Protein AF-A0A1F5DUY6-F1 (afdb_monomer_lite)

InterPro domains:
  IPR043712 Domain of unknown function DUF5652 [PF18893] (15-73)

Secondary structure (DSSP, 8-state):
--HHHHHTSHHHHHHHHHHHHHHHHHHHHHHHHHHHHHHHTT-HHHHHHHHHHH-TTHHHHHHHHHS-------

Organism: NCBI:txid1797463

pLDDT: mean 72.4, std 12.96, range [39.19, 91.94]

Structure (mmCIF, N/CA/C/O backbone):
data_AF-A0A1F5DUY6-F1
#
_entry.id   AF-A0A1F5DUY6-F1
#
loop_
_atom_site.group_PDB
_atom_site.id
_atom_site.type_symbol
_atom_site.label_atom_id
_atom_site.label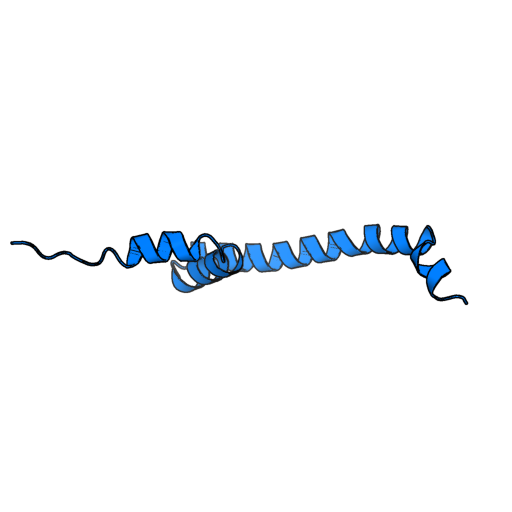_alt_id
_atom_site.label_comp_id
_atom_site.label_asym_id
_atom_site.label_entity_id
_atom_site.label_seq_id
_atom_site.pdbx_PDB_ins_code
_atom_site.Cartn_x
_atom_site.Cartn_y
_atom_site.Cartn_z
_atom_site.occupancy
_atom_site.B_iso_or_equiv
_atom_site.auth_seq_id
_atom_site.auth_comp_id
_atom_site.auth_asym_id
_atom_site.auth_atom_id
_atom_site.pdbx_PDB_model_num
ATOM 1 N N . MET A 1 1 ? 8.854 -3.304 -35.317 1.00 62.91 1 MET A N 1
ATOM 2 C CA . MET A 1 1 ? 9.076 -3.563 -33.883 1.00 62.91 1 MET A CA 1
ATOM 3 C C . MET A 1 1 ? 8.297 -4.805 -33.535 1.00 62.91 1 MET A C 1
ATOM 5 O O . MET A 1 1 ? 7.074 -4.783 -33.578 1.00 62.91 1 MET A O 1
ATOM 9 N N . ASP A 1 2 ? 8.997 -5.904 -33.321 1.00 79.25 2 ASP A N 1
ATOM 10 C CA . ASP A 1 2 ? 8.411 -7.124 -32.797 1.00 79.25 2 ASP A CA 1
ATOM 11 C C . ASP A 1 2 ? 8.018 -6.888 -31.324 1.00 79.25 2 ASP A C 1
ATOM 13 O O . ASP A 1 2 ? 8.848 -6.470 -30.514 1.00 79.25 2 ASP A O 1
ATOM 17 N N . PRO A 1 3 ? 6.746 -7.096 -30.951 1.00 76.38 3 PRO A N 1
ATOM 18 C CA . PRO A 1 3 ? 6.276 -6.795 -29.600 1.00 76.38 3 PRO A CA 1
ATOM 19 C C . PRO A 1 3 ? 6.946 -7.683 -28.545 1.00 76.38 3 PRO A C 1
ATOM 21 O O . PRO A 1 3 ? 7.072 -7.277 -27.398 1.00 76.38 3 PRO A O 1
ATOM 24 N N . VAL A 1 4 ? 7.416 -8.872 -28.929 1.00 80.25 4 VAL A N 1
ATOM 25 C CA . VAL A 1 4 ? 8.015 -9.850 -28.010 1.00 80.25 4 VAL A CA 1
ATOM 26 C C . VAL A 1 4 ? 9.450 -9.468 -27.621 1.00 80.25 4 VAL A C 1
ATOM 28 O O . VAL A 1 4 ? 9.814 -9.591 -26.451 1.00 80.25 4 VAL A O 1
ATOM 31 N N . GLY A 1 5 ? 10.252 -8.943 -28.556 1.00 81.88 5 GLY A N 1
ATOM 32 C CA . GLY A 1 5 ? 11.609 -8.464 -28.280 1.00 81.88 5 GLY A CA 1
ATOM 33 C C . GLY A 1 5 ? 11.650 -7.210 -27.406 1.00 81.88 5 GLY A C 1
ATOM 34 O O . GLY A 1 5 ? 12.580 -7.042 -26.619 1.00 81.88 5 GLY A O 1
ATOM 35 N N . PHE A 1 6 ? 10.611 -6.370 -27.458 1.00 83.19 6 PHE A N 1
ATOM 36 C CA . PHE A 1 6 ? 10.492 -5.190 -26.597 1.00 83.19 6 PHE A CA 1
ATOM 37 C C . PHE A 1 6 ? 10.453 -5.554 -25.103 1.00 83.19 6 PHE A C 1
ATOM 39 O O . PHE A 1 6 ? 11.182 -4.961 -24.311 1.00 83.19 6 PHE A O 1
ATOM 46 N N . PHE A 1 7 ? 9.666 -6.560 -24.710 1.00 83.88 7 PHE A N 1
ATOM 47 C CA . PHE A 1 7 ? 9.530 -6.955 -23.301 1.00 83.88 7 PHE A CA 1
ATOM 48 C C . PHE A 1 7 ? 10.789 -7.618 -22.719 1.00 83.88 7 PHE A C 1
ATOM 50 O O . PHE A 1 7 ? 11.030 -7.508 -21.520 1.00 83.88 7 PHE A O 1
ATOM 57 N N . ASN A 1 8 ? 11.613 -8.263 -23.551 1.00 83.25 8 ASN A N 1
ATOM 58 C CA . ASN A 1 8 ? 12.896 -8.852 -23.139 1.00 83.25 8 ASN A CA 1
ATOM 59 C C . ASN A 1 8 ? 14.081 -7.876 -23.241 1.00 83.25 8 ASN A C 1
ATOM 61 O O . ASN A 1 8 ? 15.229 -8.263 -23.016 1.00 83.25 8 ASN A O 1
ATOM 65 N N . SER A 1 9 ? 13.828 -6.609 -23.579 1.00 84.19 9 SER A N 1
ATOM 66 C CA . SER A 1 9 ? 14.885 -5.607 -23.684 1.00 84.19 9 SER A CA 1
ATOM 67 C C . SER A 1 9 ? 15.346 -5.113 -22.300 1.00 84.19 9 SER A C 1
ATOM 69 O O . SER A 1 9 ? 14.527 -4.916 -21.394 1.00 84.19 9 SER A O 1
ATOM 71 N N . PRO A 1 10 ? 16.655 -4.855 -22.113 1.00 86.44 10 PRO A N 1
ATOM 72 C CA . PRO A 1 10 ? 17.182 -4.329 -20.853 1.00 86.44 10 PRO A CA 1
ATOM 73 C C . PRO A 1 10 ? 16.599 -2.950 -20.501 1.00 86.44 10 PRO A C 1
ATOM 75 O O . PRO A 1 10 ? 16.474 -2.619 -19.323 1.00 86.44 10 PRO A O 1
ATOM 78 N N . GLU A 1 11 ? 16.178 -2.175 -21.500 1.00 86.88 11 GLU A N 1
ATOM 79 C CA . GLU A 1 11 ? 15.530 -0.870 -21.331 1.00 86.88 11 GLU A CA 1
ATOM 80 C C . GLU A 1 11 ? 14.145 -0.985 -20.672 1.00 86.88 11 GLU A C 1
ATOM 82 O O . GLU A 1 11 ? 13.796 -0.201 -19.783 1.00 86.88 11 GLU A O 1
ATOM 87 N N . PHE A 1 12 ? 13.360 -2.000 -21.052 1.00 86.94 12 PHE A N 1
A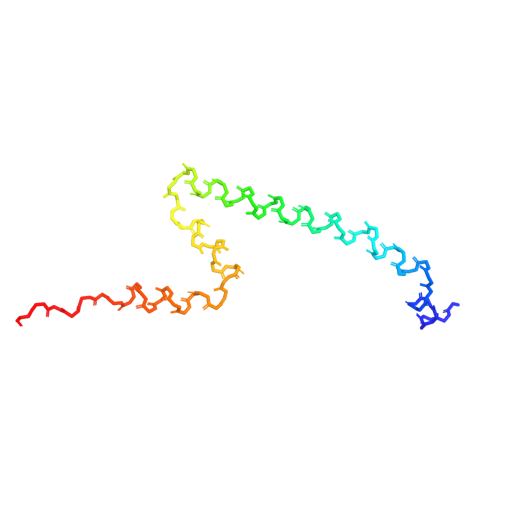TOM 88 C CA . PHE A 1 12 ? 12.052 -2.266 -20.452 1.00 86.94 12 PHE A CA 1
ATOM 89 C C . PHE A 1 12 ? 12.185 -2.681 -18.980 1.00 86.94 12 PHE A C 1
ATOM 91 O O . PHE A 1 12 ? 11.507 -2.131 -18.108 1.00 86.94 12 PHE A O 1
ATOM 98 N N . LEU A 1 13 ? 13.127 -3.581 -18.682 1.00 86.62 13 LEU A N 1
ATOM 99 C CA . LEU A 1 13 ? 13.414 -4.010 -17.311 1.00 86.62 13 LEU A CA 1
ATOM 100 C C . LEU A 1 13 ? 13.897 -2.838 -16.445 1.00 86.62 13 LEU A C 1
ATOM 102 O O . LEU A 1 13 ? 13.395 -2.640 -15.339 1.00 86.62 13 LEU A O 1
ATOM 106 N N . ARG A 1 14 ? 14.811 -2.004 -16.962 1.00 88.81 14 ARG A N 1
ATOM 107 C CA . ARG A 1 14 ? 15.271 -0.777 -16.284 1.00 88.81 14 ARG A CA 1
ATOM 108 C C . ARG A 1 14 ? 14.113 0.156 -15.952 1.00 88.81 14 ARG A C 1
ATOM 110 O O . ARG A 1 14 ? 14.042 0.663 -14.835 1.00 88.81 14 ARG A O 1
ATOM 117 N N . SER A 1 15 ? 13.192 0.340 -16.896 1.00 87.31 15 SER A N 1
ATOM 118 C CA . SER A 1 15 ? 12.002 1.166 -16.700 1.00 87.31 15 SER A CA 1
ATOM 119 C C . SER A 1 15 ? 11.155 0.628 -15.544 1.00 87.31 15 SER A C 1
ATOM 121 O O . SER A 1 15 ? 10.849 1.370 -14.614 1.00 87.31 15 SER A O 1
ATOM 123 N N . MET A 1 16 ? 10.850 -0.673 -15.524 1.00 87.06 16 MET A N 1
ATOM 124 C CA . MET A 1 16 ? 10.108 -1.281 -14.414 1.00 87.06 16 MET A CA 1
ATOM 125 C C . MET A 1 16 ? 10.781 -1.019 -13.065 1.00 87.06 16 MET A C 1
ATOM 127 O O . MET A 1 16 ? 10.127 -0.504 -12.166 1.00 87.06 16 MET A O 1
ATOM 131 N N . PHE A 1 17 ? 12.085 -1.269 -12.935 1.00 88.81 17 PHE A N 1
ATOM 132 C CA . PHE A 1 17 ? 12.814 -1.069 -11.675 1.00 88.81 17 PHE A CA 1
ATOM 133 C C . PHE A 1 17 ? 12.837 0.384 -11.176 1.00 88.81 17 PHE A C 1
ATOM 135 O O . PHE A 1 17 ? 12.923 0.603 -9.970 1.00 88.81 17 PHE A O 1
ATOM 142 N N . ILE A 1 18 ? 12.733 1.370 -12.067 1.00 89.44 18 ILE A N 1
ATOM 143 C CA . ILE A 1 18 ? 12.701 2.794 -11.701 1.00 89.44 18 ILE A CA 1
ATOM 144 C C . ILE A 1 18 ? 11.297 3.228 -11.256 1.00 89.44 18 ILE A C 1
ATOM 146 O O . ILE A 1 18 ? 11.157 3.990 -10.300 1.00 89.44 18 ILE A O 1
ATOM 150 N N . TRP A 1 19 ? 10.246 2.740 -11.920 1.00 87.94 19 TRP A N 1
ATOM 151 C CA . TRP 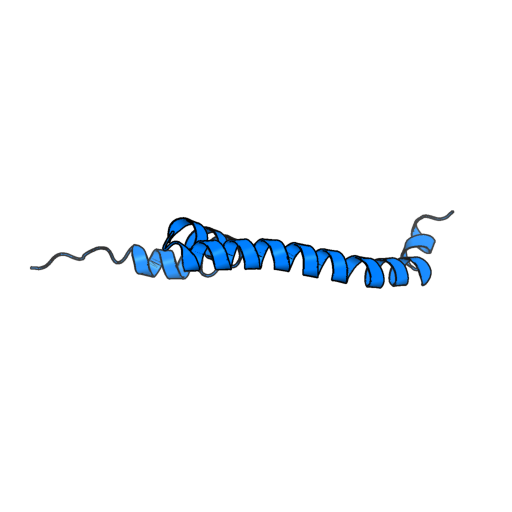A 1 19 ? 8.869 3.172 -11.651 1.00 87.94 19 TRP A CA 1
ATOM 152 C C . TRP A 1 19 ? 8.202 2.411 -10.491 1.00 87.94 19 TRP A C 1
ATOM 154 O O . TRP A 1 19 ? 7.419 3.000 -9.742 1.00 87.94 19 TRP A O 1
ATOM 164 N N . LEU A 1 20 ? 8.528 1.128 -10.296 1.00 89.00 20 LEU A N 1
ATOM 165 C CA . LEU A 1 20 ? 7.929 0.264 -9.262 1.00 89.00 20 LEU A CA 1
ATOM 166 C C . LEU A 1 20 ? 8.079 0.814 -7.825 1.00 89.00 20 LEU A C 1
ATOM 168 O O . LEU A 1 20 ? 7.076 0.861 -7.106 1.00 89.00 20 LEU A O 1
ATOM 172 N N . PRO A 1 21 ? 9.265 1.282 -7.383 1.00 91.62 21 PRO A N 1
ATOM 173 C CA . PRO A 1 21 ? 9.458 1.780 -6.021 1.00 91.62 21 PRO A CA 1
ATOM 174 C C . PRO A 1 21 ? 8.626 3.030 -5.732 1.00 91.62 21 PRO A C 1
ATOM 176 O O . PRO A 1 21 ? 8.036 3.139 -4.660 1.00 91.62 21 PRO A O 1
ATOM 179 N N . SER A 1 22 ? 8.520 3.946 -6.697 1.00 91.88 22 SER A N 1
ATOM 180 C CA . SER A 1 22 ? 7.712 5.164 -6.569 1.00 91.88 22 SER A CA 1
ATOM 181 C C . SER A 1 22 ? 6.239 4.838 -6.342 1.00 91.88 22 SER A C 1
ATOM 183 O O . SER A 1 22 ? 5.608 5.410 -5.453 1.00 91.88 22 SER A O 1
ATOM 185 N N . PHE A 1 23 ? 5.699 3.865 -7.081 1.00 90.44 23 PHE A N 1
ATOM 186 C CA . PHE A 1 23 ? 4.327 3.396 -6.881 1.00 90.44 23 PHE A CA 1
ATOM 187 C C . PHE A 1 23 ? 4.129 2.718 -5.523 1.00 90.44 23 PHE A C 1
ATOM 189 O O . PHE A 1 23 ? 3.110 2.952 -4.869 1.00 90.44 23 PHE A O 1
ATOM 196 N N . ILE A 1 24 ? 5.098 1.916 -5.072 1.00 89.44 24 ILE A N 1
ATOM 197 C CA . ILE A 1 24 ? 5.046 1.273 -3.753 1.00 89.44 24 ILE A CA 1
ATOM 198 C C . ILE A 1 24 ? 5.040 2.324 -2.647 1.00 89.44 24 ILE A C 1
ATOM 200 O O . ILE A 1 24 ? 4.167 2.276 -1.785 1.00 89.44 24 ILE A O 1
ATOM 204 N N . ILE A 1 25 ? 5.971 3.280 -2.678 1.00 91.94 25 ILE A N 1
ATOM 205 C CA . ILE A 1 25 ? 6.090 4.333 -1.661 1.00 91.94 25 ILE A CA 1
ATOM 206 C C . ILE A 1 25 ? 4.825 5.184 -1.639 1.00 91.94 25 ILE A C 1
ATOM 208 O O . ILE A 1 25 ? 4.280 5.434 -0.568 1.00 91.94 25 ILE A O 1
ATOM 212 N N . TRP A 1 26 ? 4.313 5.570 -2.809 1.00 91.12 26 TRP A N 1
ATOM 213 C CA . TRP A 1 26 ? 3.059 6.307 -2.920 1.00 91.12 26 TRP A CA 1
ATOM 214 C C . TRP A 1 26 ? 1.891 5.527 -2.302 1.00 91.12 26 TRP A C 1
ATOM 216 O O . TRP A 1 26 ? 1.161 6.054 -1.465 1.00 91.12 26 TRP A O 1
ATOM 226 N N . SER A 1 27 ? 1.747 4.241 -2.635 1.00 84.75 27 SER A N 1
ATOM 227 C CA . SER A 1 27 ? 0.687 3.390 -2.083 1.00 84.75 27 SER A CA 1
ATOM 228 C C . SER A 1 27 ? 0.831 3.175 -0.570 1.00 84.75 27 SER A C 1
ATOM 230 O O . SER A 1 27 ? -0.157 3.266 0.164 1.00 84.75 27 SER A O 1
ATOM 232 N N . LEU A 1 28 ? 2.054 2.948 -0.077 1.00 84.88 28 LEU A N 1
ATOM 233 C CA . LEU A 1 28 ? 2.342 2.824 1.353 1.00 84.88 28 LEU A CA 1
ATOM 234 C C . LEU A 1 28 ? 2.052 4.123 2.100 1.00 84.88 28 LEU A C 1
ATOM 236 O O . LEU A 1 28 ? 1.535 4.069 3.211 1.00 84.88 28 LEU A O 1
ATOM 240 N N . PHE A 1 29 ? 2.356 5.273 1.501 1.00 87.94 29 PHE A N 1
ATOM 241 C CA . PHE A 1 29 ? 2.123 6.575 2.110 1.00 87.94 29 PHE A CA 1
ATOM 242 C C . PHE A 1 29 ? 0.629 6.805 2.347 1.00 87.94 29 PHE A C 1
ATOM 244 O O . PHE A 1 29 ? 0.227 7.105 3.469 1.00 87.94 29 PHE A O 1
ATOM 251 N N . TRP A 1 30 ? -0.215 6.565 1.338 1.00 82.38 30 TRP A N 1
ATOM 252 C CA . TRP A 1 30 ? -1.670 6.674 1.492 1.00 82.38 30 TRP A CA 1
ATOM 253 C C . TRP A 1 30 ? -2.237 5.638 2.472 1.00 82.38 30 TRP A C 1
ATOM 255 O O . TRP A 1 30 ? -3.071 5.986 3.311 1.00 82.38 30 TRP A O 1
ATOM 265 N N . LYS A 1 31 ? -1.754 4.388 2.436 1.00 73.94 31 LYS A N 1
ATOM 266 C CA . LYS A 1 31 ? -2.161 3.337 3.388 1.00 73.94 31 LYS A CA 1
ATOM 267 C C . LYS A 1 31 ? -1.758 3.663 4.830 1.00 73.94 31 LYS A C 1
ATOM 269 O O . LYS A 1 31 ? -2.572 3.523 5.741 1.00 73.94 31 LYS A O 1
ATOM 274 N N . GLY A 1 32 ? -0.527 4.120 5.039 1.00 77.94 32 GLY A N 1
ATOM 275 C CA . GLY A 1 32 ? 0.011 4.502 6.343 1.00 77.94 32 GLY A CA 1
ATOM 276 C C . GLY A 1 32 ? -0.651 5.761 6.896 1.00 77.94 32 GLY A C 1
ATOM 277 O O . GLY A 1 32 ? -0.988 5.805 8.075 1.00 77.94 32 GLY A O 1
ATOM 278 N N . TYR A 1 33 ? -0.926 6.753 6.045 1.00 81.06 33 TYR A N 1
ATOM 279 C CA . TYR A 1 33 ? -1.653 7.962 6.429 1.00 81.06 33 TYR A CA 1
ATOM 280 C C . TYR A 1 33 ? -3.087 7.648 6.870 1.00 81.06 33 TYR A C 1
ATOM 282 O O . TYR A 1 33 ? -3.549 8.138 7.903 1.00 81.06 33 TYR A O 1
ATOM 290 N N . ALA A 1 34 ? -3.778 6.775 6.135 1.00 72.19 34 ALA A N 1
ATOM 291 C CA . ALA A 1 34 ? -5.105 6.314 6.519 1.00 72.19 34 ALA A CA 1
ATOM 292 C C . ALA A 1 34 ? -5.068 5.547 7.862 1.00 72.19 34 ALA A C 1
ATOM 294 O O . ALA A 1 34 ? -5.951 5.737 8.701 1.00 72.19 34 ALA A O 1
ATOM 295 N N . LEU A 1 35 ? -4.011 4.761 8.114 1.00 68.12 35 LEU A N 1
ATOM 296 C CA . LEU A 1 35 ? -3.817 4.022 9.367 1.00 68.12 35 LEU A CA 1
ATOM 297 C C . LEU A 1 35 ? -3.525 4.958 10.550 1.00 68.12 35 LEU A C 1
ATOM 299 O O . LEU A 1 35 ? -4.142 4.823 11.607 1.00 68.12 35 LEU A O 1
ATOM 303 N N . TRP A 1 36 ? -2.640 5.945 10.364 1.00 69.62 36 TRP A N 1
ATOM 304 C CA . TRP A 1 36 ? -2.336 6.976 11.362 1.00 69.62 36 TRP A CA 1
ATOM 305 C C . TRP A 1 36 ? -3.614 7.715 11.755 1.00 69.62 36 TRP A C 1
ATOM 307 O O . TRP A 1 36 ? -3.912 7.878 12.941 1.00 69.62 36 TRP A O 1
ATOM 317 N N . ARG A 1 37 ? -4.404 8.144 10.765 1.00 68.62 37 ARG A N 1
ATOM 318 C CA . ARG A 1 37 ? -5.646 8.884 11.006 1.00 68.62 37 ARG A CA 1
ATOM 319 C C . ARG A 1 37 ? -6.690 8.036 11.738 1.00 68.62 37 ARG A C 1
ATOM 321 O O . ARG A 1 37 ? -7.363 8.552 12.630 1.00 68.62 37 ARG A O 1
ATOM 328 N N . ALA A 1 38 ? -6.777 6.744 11.423 1.00 64.56 38 ALA A N 1
ATOM 329 C CA . ALA A 1 38 ? -7.643 5.798 12.121 1.00 64.56 38 ALA A CA 1
ATOM 330 C C . ALA A 1 38 ? -7.241 5.601 13.592 1.00 64.56 38 ALA A C 1
ATOM 332 O O . ALA A 1 38 ? -8.097 5.648 14.478 1.00 64.56 38 ALA A O 1
ATOM 333 N N . ALA A 1 39 ? -5.940 5.434 13.849 1.00 63.66 39 ALA A N 1
ATOM 334 C CA . ALA A 1 39 ? -5.394 5.245 15.189 1.00 63.66 39 ALA A CA 1
ATOM 335 C C . ALA A 1 39 ? -5.554 6.500 16.063 1.00 63.66 39 ALA A C 1
ATOM 337 O O . ALA A 1 39 ? -5.906 6.398 17.235 1.00 63.66 39 ALA A O 1
ATOM 338 N N . ARG A 1 40 ? -5.339 7.697 15.496 1.00 66.31 40 ARG A N 1
ATOM 339 C CA . ARG A 1 40 ? -5.393 8.962 16.248 1.00 66.31 40 ARG A CA 1
ATOM 340 C C . ARG A 1 40 ? -6.813 9.389 16.619 1.00 66.31 40 ARG A C 1
ATOM 342 O O . ARG A 1 40 ? -6.988 10.029 17.649 1.00 66.31 40 ARG A O 1
ATOM 349 N N . ASN A 1 41 ? -7.812 9.057 15.799 1.00 65.56 41 ASN A N 1
ATOM 350 C CA . ASN A 1 41 ? -9.185 9.529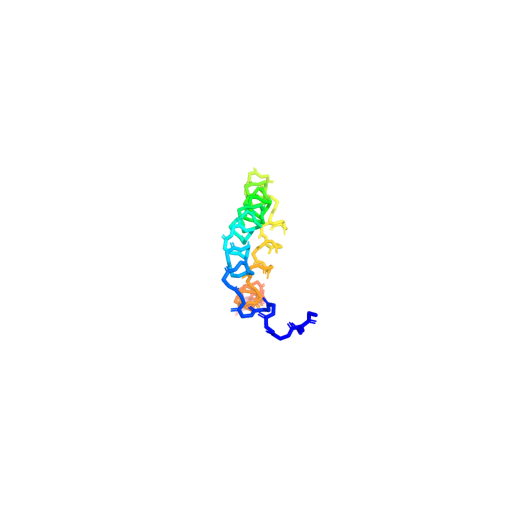 16.001 1.00 65.56 41 ASN A CA 1
ATOM 351 C C . ASN A 1 41 ? -10.103 8.506 16.699 1.00 65.56 41 ASN A C 1
ATOM 353 O O . ASN A 1 41 ? -11.318 8.690 16.704 1.00 65.56 41 ASN A O 1
ATOM 357 N N . SER A 1 42 ? -9.558 7.397 17.228 1.00 59.34 42 SER A N 1
ATOM 358 C CA . SER A 1 42 ? -10.328 6.274 17.805 1.00 59.34 42 SER A CA 1
ATOM 359 C C . SER A 1 42 ? -11.468 5.767 16.904 1.00 59.34 42 SER A C 1
ATOM 361 O O . SER A 1 42 ? -12.416 5.127 17.366 1.00 59.34 42 SER A O 1
ATOM 363 N N . GLN A 1 43 ? -11.379 6.022 15.593 1.00 61.75 43 GLN A N 1
ATOM 364 C CA . GLN A 1 43 ? -12.361 5.582 14.612 1.00 61.75 43 GLN A CA 1
ATOM 365 C C . GLN A 1 43 ? -12.065 4.131 14.248 1.00 61.75 43 GLN A C 1
ATOM 367 O O . GLN A 1 43 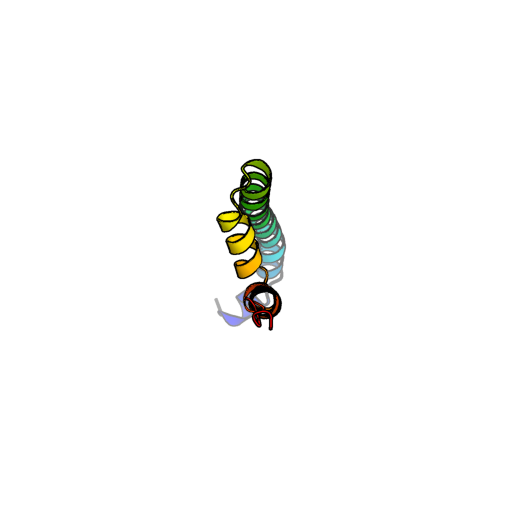? -11.469 3.827 13.212 1.00 61.75 43 GLN A O 1
ATOM 372 N N . LYS A 1 44 ? -12.517 3.232 15.130 1.00 58.28 44 LYS A N 1
ATOM 373 C CA . LYS A 1 44 ? -12.392 1.772 15.005 1.00 58.28 44 LYS A CA 1
ATOM 374 C C . LYS A 1 44 ? -12.784 1.275 13.605 1.00 58.28 44 LYS A C 1
ATOM 376 O O . LYS A 1 44 ? -12.143 0.370 13.097 1.00 58.28 44 LYS A O 1
ATOM 381 N N . GLY A 1 45 ? -13.757 1.913 12.946 1.00 63.84 45 GLY A N 1
ATOM 382 C CA . GLY A 1 45 ? -14.187 1.570 11.584 1.00 63.84 45 GLY A CA 1
ATOM 383 C C . GLY A 1 45 ? -13.101 1.710 10.507 1.00 63.84 45 GLY A C 1
ATOM 384 O O . GLY A 1 45 ? -12.957 0.812 9.686 1.00 63.84 45 GLY A O 1
ATOM 385 N N . TRP A 1 46 ? -12.290 2.774 10.526 1.00 66.62 46 TRP A N 1
ATOM 386 C CA . TRP A 1 46 ? -11.218 2.969 9.535 1.00 66.62 46 TRP A CA 1
ATOM 387 C C . TRP A 1 46 ? -10.000 2.079 9.804 1.00 66.62 46 TRP A C 1
ATOM 389 O O . TRP A 1 46 ? -9.360 1.606 8.867 1.00 66.62 46 TRP A O 1
ATOM 399 N N . PHE A 1 47 ? -9.717 1.798 11.080 1.00 62.62 47 PHE A N 1
ATOM 400 C CA . PHE A 1 47 ? -8.677 0.848 11.478 1.00 62.62 47 PHE A CA 1
ATOM 401 C C . PHE A 1 47 ? -9.057 -0.571 11.042 1.00 62.62 47 PHE A C 1
ATOM 403 O O . PHE A 1 47 ? -8.241 -1.273 10.454 1.00 62.62 47 PHE A O 1
ATOM 410 N N . VAL A 1 48 ? -10.323 -0.952 11.247 1.00 66.25 48 VAL A N 1
ATOM 411 C CA . VAL A 1 48 ? -10.876 -2.234 10.797 1.00 66.25 48 VAL A CA 1
ATOM 412 C C . VAL A 1 48 ? -10.922 -2.309 9.273 1.00 66.25 48 VAL A C 1
ATOM 414 O O . VAL A 1 48 ? -10.511 -3.322 8.738 1.00 66.25 48 VAL A O 1
ATOM 417 N N . PHE A 1 49 ? -11.323 -1.263 8.546 1.00 70.44 49 PHE A N 1
ATOM 418 C CA . PHE A 1 49 ? -11.334 -1.284 7.076 1.00 70.44 49 PHE A CA 1
ATOM 419 C C . PHE A 1 49 ? -9.932 -1.476 6.474 1.00 70.44 49 PHE A C 1
ATOM 421 O O . PHE A 1 49 ? -9.746 -2.299 5.580 1.00 70.44 49 PHE A O 1
ATOM 428 N N . LEU A 1 50 ? -8.926 -0.764 6.996 1.00 68.12 50 LEU A N 1
ATOM 429 C CA . LEU A 1 50 ? -7.531 -0.926 6.573 1.00 68.12 50 LEU A CA 1
ATOM 430 C C . LEU A 1 50 ? -6.937 -2.267 6.989 1.00 68.12 50 LEU A C 1
ATOM 432 O O . LEU A 1 50 ? -6.140 -2.814 6.226 1.00 68.12 50 LEU A O 1
ATOM 436 N N . LEU A 1 51 ? -7.323 -2.797 8.155 1.00 67.50 51 LEU A N 1
ATOM 437 C CA . LEU A 1 51 ? -7.024 -4.175 8.525 1.00 67.50 51 LEU A CA 1
ATOM 438 C C . LEU A 1 51 ? -7.648 -5.107 7.499 1.00 67.50 51 LEU A C 1
ATOM 440 O O . LEU A 1 51 ? -6.896 -5.711 6.767 1.00 67.50 51 LEU A O 1
ATOM 444 N N . VAL A 1 52 ? -8.968 -5.126 7.325 1.00 66.00 52 VAL A N 1
ATOM 445 C CA . VAL A 1 52 ? -9.703 -6.013 6.405 1.00 66.00 52 VAL A CA 1
ATOM 446 C C . VAL A 1 52 ? -9.157 -5.989 4.975 1.00 66.00 52 VAL A C 1
ATOM 448 O O . VAL A 1 52 ? -8.997 -7.046 4.375 1.00 66.00 52 VAL A O 1
ATOM 451 N N . VAL A 1 53 ? -8.793 -4.818 4.446 1.00 71.75 53 VAL A N 1
ATOM 452 C CA . VAL A 1 53 ? -8.141 -4.691 3.129 1.00 71.75 53 VAL A CA 1
ATOM 453 C C . VAL A 1 53 ? -6.740 -5.316 3.098 1.00 71.75 53 VAL A C 1
ATOM 455 O O . VAL A 1 53 ? -6.368 -5.923 2.098 1.00 71.75 53 VAL A O 1
ATOM 458 N N . ASN A 1 54 ? -5.951 -5.182 4.168 1.00 65.94 54 ASN A N 1
ATOM 459 C CA . ASN A 1 54 ? -4.661 -5.877 4.302 1.00 65.94 54 ASN A CA 1
ATOM 460 C C . ASN A 1 54 ? -4.821 -7.339 4.748 1.00 65.94 54 ASN A C 1
ATOM 462 O O . ASN A 1 54 ? -3.897 -8.134 4.615 1.00 65.94 54 ASN A O 1
ATOM 466 N N . THR A 1 55 ? -5.980 -7.695 5.288 1.00 54.03 55 THR A N 1
ATOM 467 C CA . THR A 1 55 ? -6.216 -8.917 6.029 1.00 54.03 55 THR A CA 1
ATOM 468 C C . THR A 1 55 ? -7.491 -9.613 5.588 1.00 54.03 55 THR A C 1
ATOM 470 O O . THR A 1 55 ? -8.252 -10.085 6.433 1.00 54.03 55 THR A O 1
ATOM 473 N N . LEU A 1 56 ? -7.711 -9.779 4.286 1.00 61.16 56 LEU A N 1
ATOM 474 C CA . LEU A 1 56 ? -8.736 -10.711 3.803 1.00 61.16 56 LEU A CA 1
ATOM 475 C C . LEU A 1 56 ? -8.623 -12.102 4.488 1.00 61.16 56 LEU A C 1
ATOM 477 O O . LEU A 1 56 ? -9.630 -12.784 4.594 1.00 61.16 56 LEU A O 1
ATOM 481 N N . GLY A 1 57 ? -7.460 -12.455 5.071 1.00 58.84 57 GLY A N 1
ATOM 482 C CA . GLY A 1 57 ? -7.291 -13.575 6.019 1.00 58.84 57 GLY A CA 1
ATOM 483 C C . GLY A 1 57 ? -7.458 -13.306 7.540 1.00 58.84 57 GLY A C 1
ATOM 484 O O . GLY A 1 57 ? -7.785 -14.229 8.271 1.00 58.84 57 GLY A O 1
ATOM 485 N N . VAL A 1 58 ? -7.283 -12.089 8.083 1.00 65.12 58 VAL A N 1
ATOM 486 C CA . VAL A 1 58 ? -7.572 -11.807 9.527 1.00 65.12 58 VAL A CA 1
ATOM 487 C C . VAL A 1 58 ? -9.053 -11.490 9.747 1.00 65.12 58 VAL A C 1
ATOM 489 O O . VAL A 1 58 ? -9.540 -11.612 10.870 1.00 65.12 58 VAL A O 1
ATOM 492 N N . LEU A 1 59 ? -9.797 -11.144 8.688 1.00 64.62 59 LEU A N 1
ATOM 493 C CA . LEU A 1 59 ? -11.248 -10.956 8.751 1.00 64.62 59 LEU A CA 1
ATOM 494 C C . LEU A 1 59 ? -11.948 -12.201 9.329 1.00 64.62 59 LEU A C 1
ATOM 496 O O . LEU A 1 59 ? -12.854 -12.045 10.141 1.00 64.62 59 LEU A O 1
ATOM 500 N N . GLU A 1 60 ? -11.479 -13.411 9.008 1.00 62.31 60 GLU A N 1
ATOM 501 C CA . GLU A 1 60 ? -11.990 -14.668 9.579 1.00 62.31 60 GLU A CA 1
ATOM 502 C C . GLU A 1 60 ? -11.718 -14.794 11.085 1.00 62.31 60 GLU A C 1
ATOM 504 O O . GLU A 1 60 ? -12.621 -15.121 11.858 1.00 62.31 60 GLU A O 1
ATOM 509 N N . ILE A 1 61 ? -10.503 -14.465 11.533 1.00 66.44 61 ILE A N 1
ATOM 510 C CA . ILE A 1 61 ? -10.106 -14.537 12.950 1.00 66.44 61 ILE A CA 1
ATOM 511 C C . ILE A 1 61 ? -10.882 -13.505 13.783 1.00 66.44 61 ILE A C 1
ATOM 513 O O . ILE A 1 61 ? -11.338 -13.791 14.892 1.00 66.44 61 ILE A O 1
ATOM 517 N N . LEU A 1 62 ? -11.079 -12.301 13.242 1.00 68.31 62 LEU A N 1
ATOM 518 C CA . LEU A 1 62 ? -11.842 -11.251 13.906 1.00 68.31 62 LEU A CA 1
ATOM 519 C C . LEU A 1 62 ? -13.346 -11.553 13.908 1.00 68.31 62 LEU A C 1
ATOM 521 O O . LEU A 1 62 ? -14.007 -11.258 14.901 1.00 68.31 62 LEU A O 1
ATOM 525 N N . TYR A 1 63 ? -13.887 -12.167 12.850 1.00 64.19 63 TYR A N 1
ATOM 526 C CA . TYR A 1 63 ? -15.275 -12.635 12.832 1.00 64.19 63 TYR A CA 1
ATOM 527 C C . TYR A 1 63 ? -15.497 -13.696 13.911 1.00 64.19 63 TYR A C 1
ATOM 529 O O . TYR A 1 63 ? -16.441 -13.581 14.685 1.00 64.19 63 TYR A O 1
ATOM 537 N N . LEU A 1 64 ? -14.581 -14.659 14.055 1.00 65.06 64 LEU A N 1
ATOM 538 C CA . LEU A 1 64 ? -14.603 -15.621 15.162 1.00 65.06 64 LEU A CA 1
ATOM 539 C C . LEU A 1 64 ? -14.532 -14.936 16.536 1.00 65.06 64 LEU A C 1
ATOM 541 O O . LEU A 1 64 ? -15.235 -15.350 17.451 1.00 65.06 64 LEU A O 1
ATOM 545 N N . SER A 1 65 ? -13.730 -13.881 16.694 1.00 65.69 65 SER A N 1
ATOM 546 C CA . SER A 1 65 ? -13.597 -13.160 17.969 1.00 65.69 65 SER A CA 1
ATOM 547 C C . SER A 1 65 ? -14.815 -12.284 18.306 1.00 65.69 65 SER A C 1
ATOM 549 O O . SER A 1 65 ? -15.273 -12.282 19.446 1.00 65.69 65 SER A O 1
ATOM 551 N N . LEU A 1 66 ? -15.386 -11.576 17.326 1.00 66.44 66 LEU A N 1
ATOM 552 C CA . LEU A 1 66 ? -16.563 -10.713 17.502 1.00 66.44 66 LEU A CA 1
ATOM 553 C C . LEU A 1 66 ? -17.875 -11.505 17.571 1.00 66.44 66 LEU A C 1
ATOM 555 O O . LEU A 1 66 ? -18.819 -11.072 18.233 1.00 66.44 66 LEU A O 1
ATOM 559 N N . PHE A 1 67 ? -17.944 -12.659 16.902 1.00 59.38 67 PHE A N 1
ATOM 560 C CA . PHE A 1 67 ? -19.115 -13.536 16.907 1.00 59.38 67 PHE A CA 1
ATOM 561 C C . PHE A 1 67 ? -19.155 -14.486 18.114 1.00 59.38 67 PHE A C 1
ATOM 563 O O . PHE A 1 67 ? -20.140 -15.197 18.301 1.00 59.38 67 PHE A O 1
ATOM 570 N N . GLN A 1 68 ? -18.185 -14.422 19.034 1.00 55.44 68 GLN A N 1
ATOM 571 C CA . GLN A 1 68 ? -18.335 -14.972 20.391 1.00 55.44 68 GLN A CA 1
ATOM 572 C C . GLN A 1 68 ? -19.247 -14.102 21.276 1.00 55.44 68 GLN A C 1
ATOM 574 O O . GLN A 1 68 ? -19.012 -13.896 22.466 1.00 55.44 68 GLN A O 1
ATOM 579 N N . LYS A 1 69 ? -20.345 -13.602 20.701 1.00 49.47 69 LYS A N 1
ATOM 580 C CA . LYS A 1 69 ? -21.414 -12.951 21.445 1.00 49.47 69 LYS A CA 1
ATOM 581 C C . LYS A 1 69 ? -22.171 -14.018 22.237 1.00 49.47 69 LYS A C 1
ATOM 583 O O . LYS A 1 69 ? -23.036 -14.706 21.710 1.00 49.47 69 LYS A O 1
ATOM 588 N N . ASN A 1 70 ? -21.864 -14.068 23.528 1.00 56.34 70 ASN A N 1
ATOM 589 C CA . ASN A 1 70 ? -22.789 -14.401 24.606 1.00 56.34 70 ASN A CA 1
ATOM 590 C C . ASN A 1 70 ? -23.528 -15.738 24.452 1.00 56.34 70 ASN A C 1
ATOM 592 O O . ASN A 1 70 ? -24.736 -15.761 24.201 1.00 56.34 70 ASN A O 1
ATOM 596 N N . ARG A 1 71 ? -22.858 -16.853 24.772 1.00 49.69 71 ARG A N 1
ATOM 597 C CA . ARG A 1 71 ? -23.604 -17.913 25.458 1.00 49.69 71 ARG A CA 1
ATOM 598 C C . ARG A 1 71 ? -23.938 -17.385 26.845 1.00 49.69 71 ARG A C 1
ATOM 600 O O . ARG A 1 71 ? -23.082 -17.279 27.716 1.00 49.69 71 ARG A O 1
ATOM 607 N N . GLN A 1 72 ? -25.180 -16.928 26.942 1.00 52.22 72 GLN A N 1
ATOM 608 C CA . GLN A 1 72 ? -25.844 -16.498 28.152 1.00 52.22 72 GLN A CA 1
ATOM 609 C C . GLN A 1 72 ? -25.538 -17.442 29.313 1.00 52.22 72 GLN A C 1
ATOM 611 O O . GLN A 1 72 ? -25.598 -18.663 29.180 1.00 52.22 72 GLN A O 1
ATOM 616 N N . SER A 1 73 ? -25.261 -16.807 30.447 1.00 46.66 73 SER A N 1
ATOM 617 C CA . SER A 1 73 ? -25.554 -17.313 31.778 1.00 46.66 73 SER A CA 1
ATOM 618 C C . SER A 1 73 ? -26.842 -18.143 31.785 1.00 46.66 73 SER A C 1
ATOM 620 O O . SER A 1 73 ? -27.917 -17.638 31.452 1.00 46.66 73 SER A O 1
ATOM 622 N N . LYS A 1 74 ? -26.718 -19.392 32.223 1.00 39.19 74 LYS A N 1
ATOM 623 C CA . LYS A 1 74 ? -27.446 -19.854 33.399 1.00 39.19 74 LYS A CA 1
ATOM 624 C C . LYS A 1 74 ? -26.578 -2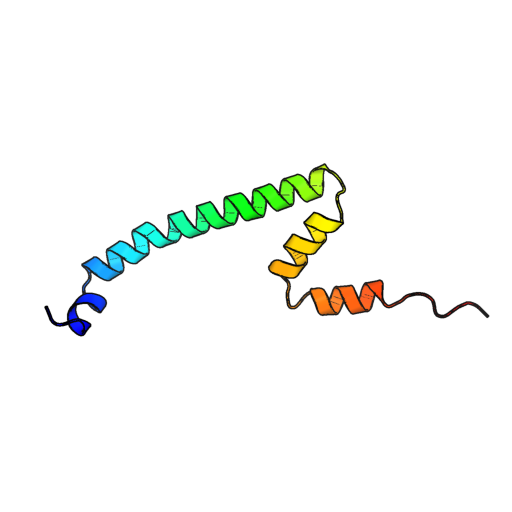0.827 34.182 1.00 39.19 74 LYS A C 1
ATOM 626 O O . LYS A 1 74 ? -25.934 -21.672 33.525 1.00 39.19 74 LYS A O 1
#

Radius of gyration: 21.52 Å; chains: 1; bounding box: 45×29×67 Å

Foldseek 3Di:
DPPVVVCVDPVNVVVCVVVVVVVVVVVVVVLVVLCVVCVVVVVVVSVVVSCCVVPVPCVVVVCVVVVPPDPDDD

Sequence (74 aa):
MDPVGFFNSPEFLRSMFIWLPSFIIWSLFWKGYALWRAARNSQKGWFVFLLVVNTLGVLEILYLSLFQKNRQSK